Protein AF-A0A9I9E1I7-F1 (afdb_monomer)

Secondary structure (DSSP, 8-state):
--S-SSPPHHHHHHHHHHHHHHHH-TTTS--------HHHHHS-S-HHHHHHHHHHHHH-

Solvent-accessible surface area (backbone atoms only — not comparable to full-atom values): 3640 Å² total; per-residue (Å²): 89,41,91,43,92,69,69,53,73,66,58,53,50,50,53,40,46,41,51,48,51,27,68,77,36,78,87,86,46,90,35,50,89,68,86,84,64,58,64,30,57,77,70,20,82,46,37,67,63,45,52,56,50,54,54,50,53,73,77,108

Mean predicted aligned error: 7.79 Å

InterPr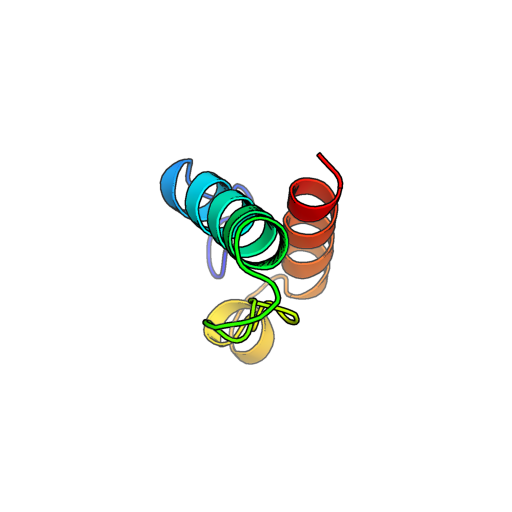o domains:
  IPR001697 Pyruvate kinase [PTHR11817] (1-59)
  IPR015793 Pyruvate kinase, barrel [PF00224] (1-51)
  IPR015813 Pyruvate/Phosphoenolpyruvate kinase-like domain superfamily [SSF51621] (1-59)
  IPR040442 Pyruvate kinase-like domain superfamily [G3DSA:3.20.20.60] (1-60)

Radius of gyration: 12.27 Å; Cα contacts (8 Å, |Δi|>4): 54; chains: 1; bounding box: 31×26×25 Å

Sequence (60 aa):
MTNNLRPTRAVATDVANAVLDGFLVPFLTGGSDAIILGAETLHGLRPVETISTVGRICVE

Structure (mmCIF, N/CA/C/O backbone):
data_AF-A0A9I9E1I7-F1
#
_entry.id   AF-A0A9I9E1I7-F1
#
loop_
_atom_site.group_PDB
_atom_site.id
_atom_site.type_symbol
_atom_site.label_atom_id
_atom_site.label_alt_id
_atom_site.label_comp_id
_atom_site.label_asym_id
_atom_site.label_entity_id
_atom_site.label_seq_id
_atom_site.pdbx_PDB_ins_code
_atom_site.Cartn_x
_atom_site.Cartn_y
_atom_site.Cartn_z
_atom_site.occupancy
_atom_site.B_iso_or_equiv
_atom_site.auth_seq_id
_atom_site.auth_comp_id
_atom_site.auth_asym_id
_atom_site.auth_atom_id
_atom_site.pdbx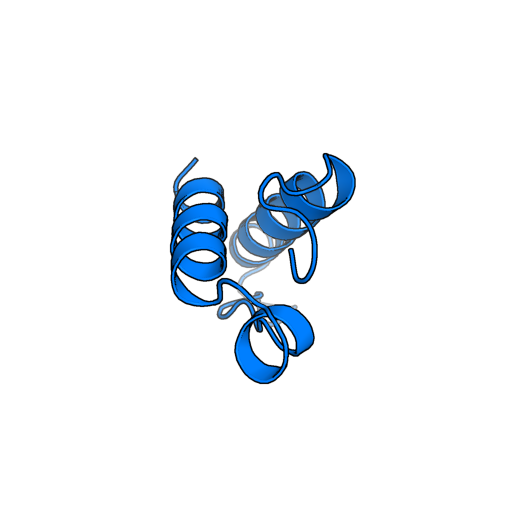_PDB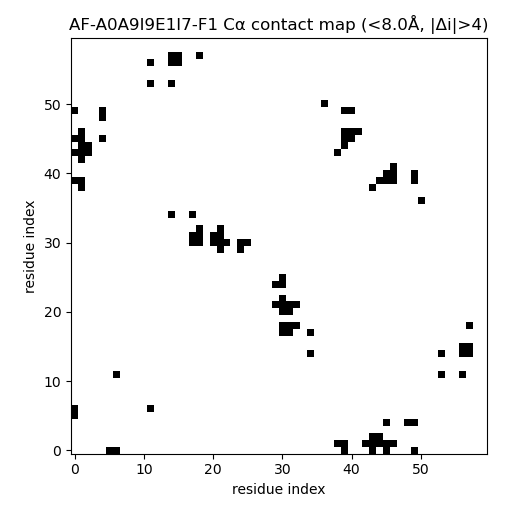_model_num
ATOM 1 N N . MET A 1 1 ? -1.619 5.865 5.113 1.00 63.00 1 MET A N 1
ATOM 2 C CA . MET A 1 1 ? -2.858 6.556 4.637 1.00 63.00 1 MET A CA 1
ATOM 3 C C . MET A 1 1 ? -3.951 6.620 5.716 1.00 63.00 1 MET A C 1
ATOM 5 O O . MET A 1 1 ? -5.138 6.745 5.433 1.00 63.00 1 MET A O 1
ATOM 9 N N . THR A 1 2 ? -3.543 6.594 6.982 1.00 65.69 2 THR A N 1
ATOM 10 C CA . THR A 1 2 ? -4.387 6.365 8.164 1.00 65.69 2 THR A CA 1
ATOM 11 C C . THR A 1 2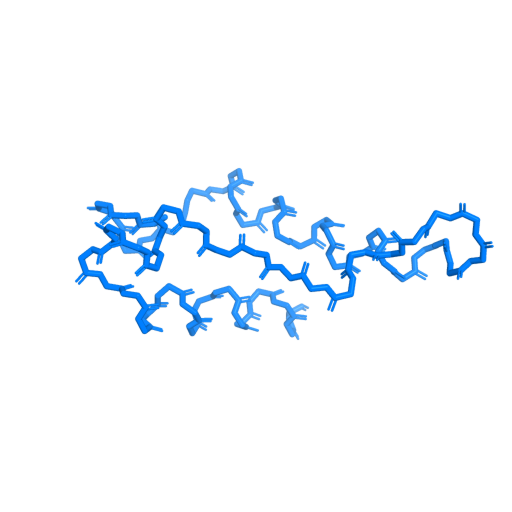 ? -5.430 7.465 8.374 1.00 65.69 2 THR A C 1
ATOM 13 O O . THR A 1 2 ? -6.599 7.169 8.602 1.00 65.69 2 THR A O 1
ATOM 16 N N . ASN A 1 3 ? -5.017 8.726 8.190 1.00 65.69 3 ASN A N 1
ATOM 17 C CA . ASN A 1 3 ? -5.863 9.913 8.367 1.00 65.69 3 ASN A CA 1
ATOM 18 C C . ASN A 1 3 ? -6.168 10.650 7.053 1.00 65.69 3 ASN A C 1
ATOM 20 O O . ASN A 1 3 ? -6.983 11.567 7.044 1.00 65.69 3 ASN A O 1
ATOM 24 N N . ASN A 1 4 ? -5.529 10.282 5.935 1.00 69.12 4 ASN A N 1
ATOM 25 C CA . ASN A 1 4 ? -5.685 10.986 4.661 1.00 69.12 4 ASN A CA 1
ATOM 26 C C . ASN A 1 4 ? -5.739 10.010 3.479 1.00 69.12 4 ASN A C 1
ATOM 28 O O . ASN A 1 4 ? -4.976 9.048 3.432 1.00 69.12 4 ASN A O 1
ATOM 32 N N . LEU A 1 5 ? -6.674 10.253 2.554 1.00 64.06 5 LEU A N 1
ATOM 33 C CA . LEU A 1 5 ? -7.060 9.306 1.488 1.00 64.06 5 LEU A CA 1
ATOM 34 C C . LEU A 1 5 ? -6.048 9.287 0.348 1.00 64.06 5 LEU A C 1
ATOM 36 O O . LEU A 1 5 ? -5.873 8.279 -0.324 1.00 64.06 5 LEU A O 1
ATOM 40 N N . ARG A 1 6 ? -5.373 10.419 0.142 1.00 77.38 6 ARG A N 1
ATOM 41 C CA . ARG A 1 6 ? -4.326 10.548 -0.858 1.00 77.38 6 ARG A CA 1
ATOM 42 C C . ARG A 1 6 ? -2.985 10.201 -0.208 1.00 77.38 6 ARG A C 1
ATOM 44 O O . ARG A 1 6 ? -2.637 10.840 0.792 1.00 77.38 6 ARG A O 1
ATOM 51 N N . PRO A 1 7 ? -2.238 9.216 -0.734 1.00 77.38 7 PRO A N 1
ATOM 52 C CA . PRO A 1 7 ? -0.895 8.955 -0.252 1.00 77.38 7 PRO A CA 1
ATOM 53 C C . PRO A 1 7 ? -0.023 10.163 -0.605 1.00 77.38 7 PRO A C 1
ATOM 55 O O . PRO A 1 7 ? -0.243 10.839 -1.614 1.00 77.38 7 PRO A O 1
ATOM 58 N N . THR A 1 8 ? 0.951 10.477 0.244 1.00 85.25 8 THR A N 1
ATOM 59 C CA . THR A 1 8 ? 1.942 11.495 -0.109 1.00 85.25 8 THR A CA 1
ATOM 60 C C . THR A 1 8 ? 2.819 10.963 -1.239 1.00 85.25 8 THR A C 1
ATOM 62 O O . THR A 1 8 ? 2.963 9.752 -1.409 1.00 85.25 8 THR A O 1
ATOM 65 N N . ARG A 1 9 ? 3.447 11.866 -2.003 1.00 83.62 9 ARG A N 1
ATOM 66 C CA . ARG A 1 9 ? 4.377 11.473 -3.073 1.00 83.62 9 ARG A CA 1
ATOM 67 C C . ARG A 1 9 ? 5.487 10.553 -2.552 1.00 83.62 9 ARG A C 1
ATOM 69 O O . ARG A 1 9 ? 5.855 9.617 -3.240 1.00 83.62 9 ARG A O 1
ATOM 76 N N . ALA A 1 10 ? 5.961 10.798 -1.329 1.00 83.06 10 ALA A N 1
ATOM 77 C CA . ALA A 1 10 ? 6.951 9.949 -0.674 1.00 83.06 10 ALA A CA 1
ATOM 78 C C . ALA A 1 10 ? 6.445 8.510 -0.489 1.00 83.06 10 ALA A C 1
ATOM 80 O O . ALA A 1 10 ? 7.132 7.585 -0.892 1.00 83.06 10 ALA A O 1
ATOM 81 N N . VAL A 1 11 ? 5.225 8.326 0.028 1.00 79.88 11 VAL A N 1
ATOM 82 C CA . VAL A 1 11 ? 4.634 6.990 0.230 1.00 79.88 11 VAL A CA 1
ATOM 83 C C . VAL A 1 11 ? 4.403 6.272 -1.101 1.00 79.88 11 VAL A C 1
ATOM 85 O O . VAL A 1 11 ? 4.664 5.082 -1.205 1.00 79.88 11 VAL A O 1
ATOM 88 N N . ALA A 1 12 ? 3.944 6.984 -2.135 1.00 83.19 12 ALA A N 1
ATOM 89 C CA . ALA A 1 12 ? 3.743 6.377 -3.451 1.00 83.19 12 ALA A CA 1
ATOM 90 C C . ALA A 1 12 ? 5.065 5.915 -4.090 1.00 83.19 12 ALA A C 1
ATOM 92 O O . ALA A 1 12 ? 5.135 4.818 -4.634 1.00 83.19 12 ALA A O 1
ATOM 93 N N . THR A 1 13 ? 6.120 6.731 -3.999 1.00 83.75 13 THR A N 1
ATOM 94 C CA . THR A 1 13 ? 7.447 6.363 -4.510 1.00 83.75 13 THR A CA 1
ATOM 95 C C . THR A 1 13 ? 8.084 5.230 -3.702 1.00 83.75 13 THR A C 1
ATOM 97 O O . THR A 1 13 ? 8.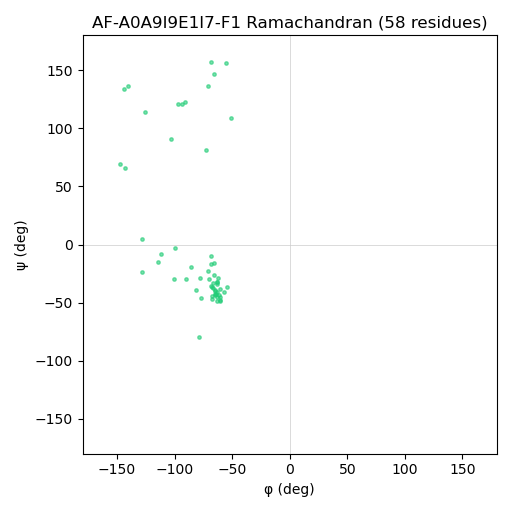733 4.379 -4.292 1.00 83.75 13 THR A O 1
ATOM 100 N N . ASP A 1 14 ? 7.874 5.182 -2.386 1.00 82.31 14 ASP A N 1
ATOM 101 C CA . ASP A 1 14 ? 8.382 4.109 -1.522 1.00 82.31 14 ASP A CA 1
ATOM 102 C C . ASP A 1 14 ? 7.772 2.743 -1.883 1.00 82.31 14 ASP A C 1
ATOM 104 O O . ASP A 1 14 ? 8.493 1.769 -2.080 1.00 82.31 14 ASP A O 1
ATOM 108 N N . VAL A 1 15 ? 6.451 2.700 -2.100 1.00 80.56 15 VAL A N 1
ATOM 109 C CA . VAL A 1 15 ? 5.742 1.497 -2.574 1.00 80.56 15 VAL A CA 1
ATOM 110 C C . VAL A 1 15 ? 6.260 1.047 -3.943 1.00 80.56 15 VAL A C 1
ATOM 112 O O . VAL A 1 15 ? 6.569 -0.128 -4.116 1.00 80.56 15 VAL A O 1
ATOM 115 N N . ALA A 1 16 ? 6.398 1.965 -4.905 1.00 82.62 16 ALA A N 1
ATOM 116 C CA . ALA A 1 16 ? 6.904 1.632 -6.239 1.00 82.62 16 ALA A CA 1
ATOM 117 C C . ALA A 1 16 ? 8.354 1.118 -6.197 1.00 82.62 16 ALA A C 1
ATOM 119 O O . ALA A 1 16 ? 8.690 0.138 -6.858 1.00 82.62 16 ALA A O 1
ATOM 120 N N . ASN A 1 17 ? 9.207 1.736 -5.377 1.00 81.75 17 ASN A N 1
ATOM 121 C CA . ASN A 1 17 ? 10.585 1.290 -5.204 1.00 81.75 17 ASN A CA 1
ATOM 122 C C . ASN A 1 17 ? 10.656 -0.093 -4.556 1.00 81.75 17 ASN A C 1
ATOM 124 O O . ASN A 1 17 ? 11.459 -0.899 -5.001 1.00 81.75 17 ASN A O 1
ATOM 128 N N . ALA A 1 18 ? 9.807 -0.400 -3.571 1.00 80.56 18 ALA A N 1
ATOM 129 C CA . ALA A 1 18 ? 9.762 -1.728 -2.960 1.00 80.56 18 ALA A CA 1
ATOM 130 C C . ALA A 1 18 ? 9.415 -2.829 -3.980 1.00 80.56 18 ALA A C 1
ATOM 132 O O . ALA A 1 18 ? 9.996 -3.913 -3.937 1.00 80.56 18 ALA A O 1
ATOM 133 N N . VAL A 1 19 ? 8.510 -2.539 -4.923 1.00 77.38 19 VAL A N 1
ATOM 134 C CA . VAL A 1 19 ? 8.174 -3.447 -6.033 1.00 77.38 19 VAL A CA 1
ATOM 135 C C . VAL A 1 19 ? 9.354 -3.601 -6.999 1.00 77.38 19 VAL A C 1
ATOM 137 O O . VAL A 1 19 ? 9.694 -4.717 -7.388 1.00 77.38 19 VAL A O 1
ATOM 140 N N . LEU A 1 20 ? 10.017 -2.498 -7.361 1.00 76.19 20 LEU A N 1
ATOM 141 C CA . LEU A 1 20 ? 11.171 -2.514 -8.268 1.00 76.19 20 LEU A CA 1
ATOM 142 C C . LEU A 1 20 ? 12.406 -3.199 -7.659 1.00 76.19 20 LEU A C 1
ATOM 144 O O . LEU A 1 20 ? 13.110 -3.914 -8.374 1.00 76.19 20 LEU A O 1
ATOM 148 N N . ASP A 1 21 ? 12.649 -3.042 -6.356 1.00 72.94 21 ASP A N 1
ATOM 149 C CA . ASP A 1 21 ? 13.747 -3.709 -5.641 1.00 72.94 21 ASP A CA 1
ATOM 150 C C . ASP A 1 21 ? 13.574 -5.232 -5.651 1.00 72.94 21 ASP A C 1
ATOM 152 O O . ASP A 1 21 ? 14.550 -5.972 -5.780 1.00 72.94 21 ASP A O 1
ATOM 156 N N . GLY A 1 22 ? 12.325 -5.714 -5.609 1.00 65.44 22 GLY A N 1
ATOM 157 C CA . GLY A 1 22 ? 12.025 -7.133 -5.781 1.00 65.44 22 GLY A CA 1
ATOM 158 C C . GLY A 1 22 ? 12.351 -7.676 -7.174 1.00 65.44 22 GLY A C 1
ATOM 159 O O . GLY A 1 22 ? 12.658 -8.858 -7.319 1.00 65.44 22 GLY A O 1
ATOM 160 N N . PHE A 1 23 ? 12.344 -6.820 -8.197 1.00 62.69 23 PHE A N 1
AT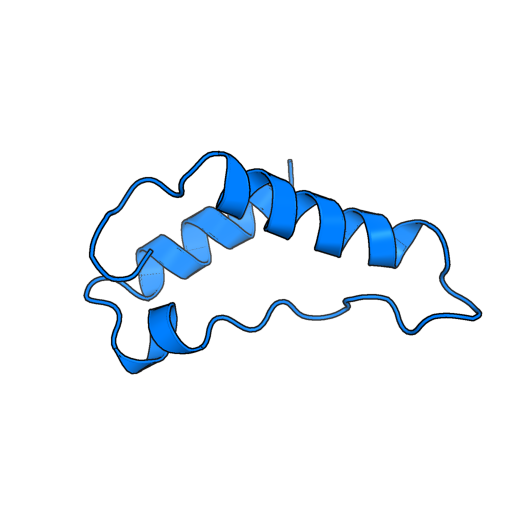OM 161 C CA . PHE A 1 23 ? 12.587 -7.223 -9.581 1.00 62.69 23 PHE A CA 1
ATOM 162 C C . PHE A 1 23 ? 14.070 -7.160 -9.980 1.00 62.69 23 PHE A C 1
ATOM 164 O O . PHE A 1 23 ? 14.515 -7.924 -10.838 1.00 62.69 23 PHE A O 1
ATOM 171 N N . LEU A 1 24 ? 14.851 -6.254 -9.377 1.00 57.38 24 LEU A N 1
ATOM 172 C CA . LEU A 1 24 ? 16.206 -5.931 -9.842 1.00 57.38 24 LEU A CA 1
ATOM 173 C C . LEU A 1 24 ? 17.306 -6.865 -9.288 1.00 57.38 24 LEU A C 1
ATOM 175 O O . LEU A 1 24 ? 18.375 -6.954 -9.893 1.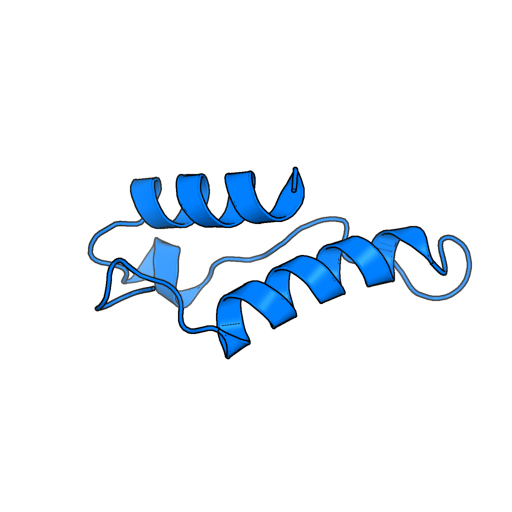00 57.38 24 LEU A O 1
ATOM 179 N N . VAL A 1 25 ? 17.065 -7.601 -8.191 1.00 52.94 25 VAL A N 1
ATOM 180 C CA . VAL A 1 25 ? 18.058 -8.504 -7.557 1.00 52.94 25 VAL A CA 1
ATOM 181 C C . VAL A 1 25 ? 17.450 -9.809 -6.994 1.00 52.94 25 VAL A C 1
ATOM 183 O O . VAL A 1 25 ? 17.529 -10.065 -5.795 1.00 52.94 25 VAL A O 1
ATOM 186 N N . PRO A 1 26 ? 16.918 -10.716 -7.835 1.00 55.09 26 PRO A N 1
ATOM 187 C CA . PRO A 1 26 ? 16.171 -11.897 -7.376 1.00 55.09 26 PRO A CA 1
ATOM 188 C C . PRO A 1 26 ? 17.000 -12.973 -6.643 1.00 55.09 26 PRO A C 1
ATOM 190 O O . PRO A 1 26 ? 16.428 -13.918 -6.110 1.00 55.09 26 PRO A O 1
ATOM 193 N N . PHE A 1 27 ? 18.337 -12.886 -6.634 1.00 53.75 27 PHE A N 1
ATOM 194 C CA . PHE A 1 27 ? 19.201 -13.983 -6.164 1.00 53.75 27 PHE A CA 1
ATOM 195 C C . PHE A 1 27 ? 20.007 -13.686 -4.887 1.00 53.75 27 PHE A C 1
ATOM 197 O O . PHE A 1 27 ? 20.531 -14.618 -4.284 1.00 53.75 27 PHE A O 1
ATOM 204 N N . LEU A 1 28 ? 20.133 -12.422 -4.458 1.00 56.56 28 LEU A N 1
ATOM 205 C CA . LEU A 1 28 ? 21.018 -12.052 -3.333 1.00 56.56 28 LEU A CA 1
ATOM 206 C C . LEU A 1 28 ? 20.346 -11.223 -2.236 1.00 56.56 28 LEU A C 1
ATOM 208 O O . LEU A 1 28 ? 20.783 -11.277 -1.088 1.00 56.56 28 LEU A O 1
ATOM 212 N N . THR A 1 29 ? 19.268 -10.517 -2.557 1.00 52.72 29 THR A N 1
ATOM 213 C CA . THR A 1 29 ? 18.489 -9.752 -1.587 1.00 52.72 29 THR A CA 1
ATOM 214 C C . THR A 1 29 ? 17.067 -10.244 -1.752 1.00 52.72 29 THR A C 1
ATOM 216 O O . THR A 1 29 ? 16.524 -10.109 -2.841 1.00 52.72 29 THR A O 1
ATOM 219 N N . GLY A 1 30 ? 16.494 -10.902 -0.741 1.00 52.19 30 GLY A N 1
ATOM 220 C CA . GLY A 1 30 ? 15.094 -11.326 -0.796 1.00 52.19 30 GLY A CA 1
ATOM 221 C C . GLY A 1 30 ? 14.246 -10.124 -1.190 1.00 52.19 30 GLY A C 1
ATOM 222 O O . GLY A 1 30 ? 14.166 -9.162 -0.425 1.00 52.19 30 GLY A O 1
ATOM 223 N N . GLY A 1 31 ? 13.730 -10.145 -2.417 1.00 56.81 31 GLY A N 1
ATOM 224 C CA . GLY A 1 31 ? 12.911 -9.075 -2.950 1.00 56.81 31 GLY A CA 1
ATOM 225 C C . GLY A 1 31 ? 11.730 -8.815 -2.027 1.00 56.81 31 GLY A C 1
ATOM 226 O O . GLY A 1 31 ? 11.326 -9.692 -1.260 1.00 56.81 31 GLY A O 1
ATOM 227 N N . SER A 1 32 ? 11.167 -7.610 -2.074 1.00 62.31 32 SER A N 1
ATOM 228 C CA . SER A 1 32 ? 9.942 -7.346 -1.324 1.00 62.31 32 SER A CA 1
ATOM 229 C C . SER A 1 32 ? 8.766 -8.048 -2.015 1.00 62.31 32 SER A C 1
ATOM 231 O O . SER A 1 32 ? 8.022 -7.444 -2.780 1.00 62.31 32 SER A O 1
ATOM 233 N N . ASP A 1 33 ? 8.612 -9.350 -1.761 1.00 66.31 33 ASP A N 1
ATOM 234 C CA . ASP A 1 33 ? 7.525 -10.183 -2.298 1.00 66.31 33 ASP A CA 1
ATOM 235 C C . ASP A 1 33 ? 6.158 -9.794 -1.713 1.00 66.31 33 ASP A C 1
ATOM 237 O O . ASP A 1 33 ? 5.102 -10.163 -2.230 1.00 66.31 33 ASP A O 1
ATOM 241 N N . ALA A 1 34 ? 6.167 -9.049 -0.606 1.00 70.00 34 ALA A N 1
ATOM 242 C CA . ALA A 1 34 ? 4.978 -8.620 0.103 1.00 70.00 34 ALA A CA 1
ATOM 243 C C . ALA A 1 34 ? 5.154 -7.209 0.670 1.00 70.00 34 ALA A C 1
ATOM 245 O O . ALA A 1 34 ? 6.142 -6.899 1.331 1.00 70.00 34 ALA A O 1
ATOM 246 N N . ILE A 1 35 ? 4.136 -6.371 0.479 1.00 80.06 35 ILE A N 1
ATOM 247 C CA . ILE A 1 35 ? 4.046 -5.053 1.112 1.00 80.06 35 ILE A CA 1
ATOM 248 C C . ILE A 1 35 ? 3.173 -5.174 2.360 1.00 80.06 35 ILE A C 1
ATOM 250 O O . ILE A 1 35 ? 2.002 -5.548 2.277 1.00 80.06 35 ILE A O 1
ATOM 254 N N . ILE A 1 36 ? 3.735 -4.845 3.525 1.00 81.81 36 ILE A N 1
ATOM 255 C CA . ILE A 1 36 ? 3.016 -4.881 4.803 1.00 81.81 36 ILE A CA 1
ATOM 256 C C . ILE A 1 36 ? 2.443 -3.496 5.104 1.00 81.81 36 ILE A C 1
ATOM 258 O O . ILE A 1 36 ? 3.172 -2.522 5.261 1.00 81.81 36 ILE A O 1
ATOM 262 N N . LEU A 1 37 ? 1.121 -3.427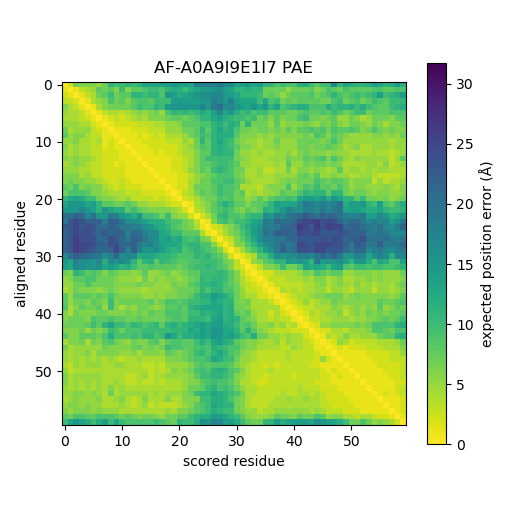 5.248 1.00 79.69 37 LEU A N 1
ATOM 263 C CA . LEU A 1 37 ? 0.394 -2.223 5.647 1.00 79.69 37 LEU A CA 1
ATOM 264 C C . LEU A 1 37 ? -0.007 -2.346 7.118 1.00 79.69 37 LEU A C 1
ATOM 266 O O . LEU A 1 37 ? -1.053 -2.908 7.423 1.00 79.69 37 LEU A O 1
ATOM 270 N N . GLY A 1 38 ? 0.834 -1.871 8.036 1.00 81.81 38 GLY A N 1
ATOM 271 C CA . GLY A 1 38 ? 0.630 -2.046 9.478 1.00 81.81 38 GLY A CA 1
ATOM 272 C C . GLY A 1 38 ? -0.393 -1.071 10.061 1.00 81.81 38 GLY A C 1
ATOM 273 O O . GLY A 1 38 ? -1.552 -1.414 10.294 1.00 81.81 38 GLY A O 1
ATOM 274 N N . ALA A 1 39 ? 0.031 0.171 10.301 1.00 76.56 39 ALA A N 1
ATOM 275 C CA . ALA A 1 39 ? -0.820 1.191 10.915 1.00 76.56 39 ALA A CA 1
ATOM 276 C C . ALA A 1 39 ? -2.046 1.523 10.048 1.00 76.56 39 ALA A C 1
ATOM 278 O O . ALA A 1 39 ? -3.101 1.876 10.570 1.00 76.56 39 ALA A O 1
ATOM 279 N N . GLU A 1 40 ? -1.920 1.381 8.730 1.00 79.56 40 GLU A N 1
ATOM 280 C CA . GLU A 1 40 ? -2.980 1.626 7.760 1.00 79.56 40 GLU A CA 1
ATOM 281 C C . GLU A 1 40 ? -4.114 0.604 7.794 1.00 79.56 40 GLU A C 1
ATOM 283 O O . GLU A 1 40 ? -5.242 0.974 7.472 1.00 79.56 40 GLU A O 1
ATOM 288 N N . THR A 1 41 ? -3.845 -0.650 8.169 1.00 73.12 41 THR A N 1
ATOM 289 C CA . THR A 1 41 ? -4.889 -1.686 8.266 1.00 73.12 41 THR A CA 1
ATOM 290 C C . THR A 1 41 ? -5.352 -1.917 9.697 1.00 73.12 41 THR A C 1
ATOM 292 O O . THR A 1 41 ? -6.523 -2.217 9.905 1.00 73.12 41 THR A O 1
ATOM 295 N N . LEU A 1 42 ? -4.474 -1.712 10.684 1.00 75.31 42 LEU A N 1
ATOM 296 C CA . LEU A 1 42 ? -4.793 -1.920 12.095 1.00 75.31 42 LEU A CA 1
ATOM 297 C C . LEU A 1 42 ? -5.552 -0.739 12.722 1.00 75.31 42 LEU A C 1
ATOM 299 O O . LEU A 1 42 ? -6.468 -0.947 13.511 1.00 75.31 42 LEU A O 1
ATOM 303 N N . HIS A 1 43 ? -5.184 0.499 12.375 1.00 76.69 43 HIS A N 1
ATOM 304 C CA . HIS A 1 43 ? -5.779 1.724 12.934 1.00 76.69 43 HIS A CA 1
ATOM 305 C C . HIS A 1 43 ? -6.244 2.721 11.861 1.00 76.69 43 HIS A C 1
ATOM 307 O O . HIS A 1 43 ? -6.656 3.837 12.181 1.00 76.69 43 HIS A O 1
ATOM 313 N N . GLY A 1 44 ? -6.165 2.355 10.581 1.00 75.88 44 GLY A N 1
ATOM 314 C CA . GLY A 1 44 ? -6.627 3.207 9.494 1.00 75.88 44 GLY A CA 1
ATOM 315 C C . GLY A 1 44 ? -8.141 3.312 9.463 1.00 75.88 44 GLY A C 1
ATOM 316 O O . GLY A 1 44 ? -8.847 2.314 9.541 1.00 75.88 44 GLY A O 1
ATOM 317 N N . LEU A 1 45 ? -8.644 4.528 9.252 1.00 77.81 45 LEU A N 1
ATOM 318 C CA . LEU A 1 45 ? -10.078 4.770 9.071 1.00 77.81 45 LEU A CA 1
ATOM 319 C C . LEU A 1 45 ? -10.633 4.125 7.786 1.00 77.81 45 LEU A C 1
ATOM 321 O O . LEU A 1 45 ? -11.845 4.034 7.620 1.00 77.81 45 LEU A O 1
ATOM 325 N N . ARG A 1 46 ? -9.747 3.732 6.859 1.00 78.94 46 ARG A N 1
ATOM 326 C CA . ARG A 1 46 ? -10.055 3.265 5.497 1.00 78.94 46 ARG A CA 1
ATOM 327 C C . ARG A 1 46 ? -9.058 2.206 5.011 1.00 78.94 46 ARG A C 1
ATOM 329 O O . ARG A 1 46 ? -8.214 2.483 4.148 1.00 78.94 46 ARG A O 1
ATOM 336 N N . PRO A 1 47 ? -9.092 1.000 5.595 1.00 79.56 47 PRO A N 1
ATOM 337 C CA . PRO A 1 47 ? -8.148 -0.059 5.256 1.00 79.56 47 PRO A CA 1
ATOM 338 C C . PRO A 1 47 ? -8.348 -0.566 3.818 1.00 79.56 47 PRO A C 1
ATOM 340 O O . PRO A 1 47 ? -7.372 -0.794 3.108 1.00 79.56 47 PRO A O 1
ATOM 343 N N . VAL A 1 48 ? -9.598 -0.663 3.347 1.00 84.19 48 VAL A N 1
ATOM 344 C CA . VAL A 1 48 ? -9.934 -1.171 2.004 1.00 84.19 48 VAL A CA 1
ATOM 345 C C . VAL A 1 48 ? -9.445 -0.228 0.906 1.00 84.19 48 VAL A C 1
ATOM 347 O O . VAL A 1 48 ? -8.796 -0.670 -0.042 1.00 84.19 48 VAL A O 1
ATOM 350 N N . GLU A 1 49 ? -9.692 1.079 1.028 1.00 84.25 49 GLU A N 1
ATOM 351 C CA . GLU A 1 49 ? -9.199 2.048 0.047 1.00 84.25 49 GLU A CA 1
ATOM 352 C C . GLU A 1 49 ? -7.672 2.145 0.058 1.00 84.25 49 GLU A C 1
ATOM 354 O O . GLU A 1 49 ? -7.062 2.343 -0.995 1.00 84.25 49 GLU A O 1
ATOM 359 N N . THR A 1 50 ? -7.046 1.965 1.225 1.00 83.62 50 THR A N 1
ATOM 360 C CA . THR A 1 50 ? -5.583 1.920 1.340 1.00 83.62 50 THR A CA 1
ATOM 361 C C . THR A 1 50 ? -5.019 0.734 0.558 1.00 83.62 50 THR A C 1
ATOM 363 O O . THR A 1 50 ? -4.141 0.931 -0.281 1.00 83.62 50 THR A O 1
ATOM 366 N N . ILE A 1 51 ? -5.577 -0.469 0.739 1.00 83.88 51 ILE A N 1
ATOM 367 C CA . ILE A 1 51 ? -5.181 -1.662 -0.026 1.00 83.88 51 ILE A CA 1
ATOM 368 C C . ILE A 1 51 ? -5.423 -1.450 -1.524 1.00 83.88 51 ILE A C 1
ATOM 370 O O . ILE A 1 51 ? -4.536 -1.720 -2.328 1.00 83.88 51 ILE A O 1
ATOM 374 N N . SER A 1 52 ? -6.582 -0.911 -1.918 1.00 86.12 52 SER A N 1
ATOM 375 C CA . SER A 1 52 ? -6.872 -0.651 -3.333 1.00 86.12 52 SER A CA 1
ATOM 376 C C . SER A 1 52 ? -5.914 0.367 -3.954 1.00 86.12 52 SER A C 1
ATOM 378 O O . SER A 1 52 ? -5.645 0.275 -5.150 1.00 86.12 52 SER A O 1
ATOM 380 N N . THR A 1 53 ? -5.429 1.343 -3.186 1.00 86.38 53 THR A N 1
ATOM 381 C CA . THR A 1 53 ? -4.510 2.367 -3.694 1.00 86.38 53 THR A CA 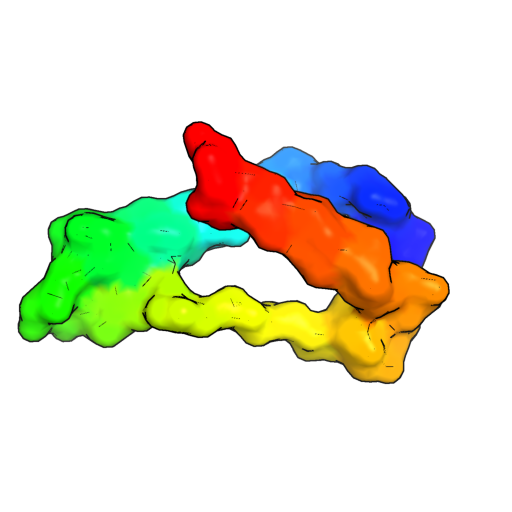1
ATOM 382 C C . THR A 1 53 ? -3.100 1.814 -3.845 1.00 86.38 53 THR A C 1
ATOM 384 O O . THR A 1 53 ? -2.492 1.994 -4.893 1.00 86.38 53 THR A O 1
ATOM 387 N N . VAL A 1 54 ? -2.604 1.096 -2.834 1.00 83.38 54 VAL A N 1
ATOM 388 C CA . VAL A 1 54 ? -1.300 0.413 -2.882 1.00 83.38 54 VAL A CA 1
ATOM 389 C C . VAL A 1 54 ? -1.295 -0.626 -3.999 1.00 83.38 54 VAL A C 1
ATOM 391 O O . VAL A 1 54 ? -0.370 -0.653 -4.798 1.00 83.38 54 VAL A O 1
ATOM 394 N N . GLY A 1 55 ? -2.381 -1.393 -4.132 1.00 83.31 55 GLY A N 1
ATOM 395 C CA . GLY A 1 55 ? -2.559 -2.349 -5.217 1.00 83.31 55 GLY A CA 1
ATOM 396 C C . GLY A 1 55 ? -2.457 -1.708 -6.599 1.00 83.31 55 GLY A C 1
ATOM 397 O O . GLY A 1 55 ? -1.811 -2.286 -7.456 1.00 83.31 55 GLY A O 1
ATOM 398 N N . ARG A 1 56 ? -3.017 -0.506 -6.813 1.00 84.69 56 ARG A N 1
ATOM 399 C CA . ARG A 1 56 ? -2.854 0.227 -8.084 1.00 84.69 56 ARG A CA 1
ATOM 400 C C . ARG A 1 56 ? -1.406 0.638 -8.335 1.00 84.69 56 ARG A C 1
ATOM 402 O O . ARG A 1 56 ? -0.935 0.441 -9.441 1.00 84.69 56 ARG A O 1
ATOM 409 N N . ILE A 1 57 ? -0.705 1.135 -7.314 1.00 83.12 57 ILE A N 1
ATOM 410 C CA . ILE A 1 57 ? 0.706 1.544 -7.430 1.00 83.12 57 ILE A CA 1
ATOM 411 C C . ILE A 1 57 ? 1.602 0.346 -7.777 1.00 83.12 57 ILE A C 1
ATOM 413 O O . ILE A 1 57 ? 2.577 0.514 -8.494 1.00 83.12 57 ILE A O 1
ATOM 417 N N . CYS A 1 58 ? 1.270 -0.861 -7.311 1.00 78.69 58 CYS A N 1
ATOM 418 C CA . CYS A 1 58 ? 2.043 -2.060 -7.641 1.00 78.69 58 CYS A CA 1
ATOM 419 C C . CYS A 1 58 ? 1.891 -2.535 -9.096 1.00 78.69 58 CYS A C 1
ATOM 421 O O . CYS A 1 58 ? 2.742 -3.289 -9.558 1.00 78.69 58 CYS A O 1
ATOM 423 N N . VAL A 1 59 ? 0.804 -2.172 -9.789 1.00 77.00 59 VAL A N 1
ATOM 424 C CA . VAL A 1 59 ? 0.563 -2.549 -11.201 1.00 77.00 59 VAL A CA 1
ATOM 425 C C . VAL A 1 59 ? 0.901 -1.434 -12.193 1.00 77.00 59 VAL A C 1
ATOM 427 O O . VAL A 1 59 ? 0.752 -1.649 -13.395 1.00 77.00 59 VAL A O 1
ATOM 430 N N . GLU A 1 60 ? 1.299 -0.262 -11.702 1.00 69.56 60 GLU A N 1
ATOM 431 C CA . GLU A 1 60 ? 1.633 0.918 -12.510 1.00 69.56 60 GLU A CA 1
ATOM 432 C C . GLU A 1 60 ? 3.093 0.892 -12.974 1.00 69.56 60 GLU A C 1
ATOM 434 O O . GLU A 1 60 ? 3.318 1.168 -14.175 1.00 69.56 60 GLU A O 1
#

pLDDT: mean 74.41, std 10.07, range [52.19, 86.38]

Organism: Cucumis melo (NCBI:txid3656)

Foldseek 3Di:
DQPDLDDDPVVLVVLLVLLVQCVPPVDPDNRCPDDDDPCCCPRGPCNPSVCVVSVVSNVD